Protein AF-A0A1H7DV51-F1 (afdb_monomer)

Organism: NCBI:txid667676

Sequence (164 aa):
MKMIGLLGLLASAAVQAQVALPLPAAYPTLLGVSCGGVHVASYVTGFDQNGYIHGEVYAWTRCGGSGRGGGYQSQTYQSWHTIVWDLRQNYKVLPYDNVVPDPALRAIDAHGNSILDTCTVTTDGPPACVASAYIYYIPPTMKPISDTVPVTQNVPARPVVPDR

pLDDT: mean 75.93, std 17.61, range [37.81, 96.75]

Secondary structure (DSSP, 8-state):
---------------PPEEEPP--TTHHHHTS--SS--EEEEEEEEE-TTSPEEEEEEEEEEEEP--TTS---EEEEEEEEEEEE-TTS-EEE-----PPP-TT-EEE-TTS-EEEEEEE--SSSS-EEEEEEE-S---TTPPP----S---TTS-PSP---B-

Structure (mmCIF, N/CA/C/O backbone):
data_AF-A0A1H7DV51-F1
#
_entry.id   AF-A0A1H7DV51-F1
#
loop_
_atom_site.group_PDB
_atom_site.id
_atom_site.type_symbol
_atom_site.la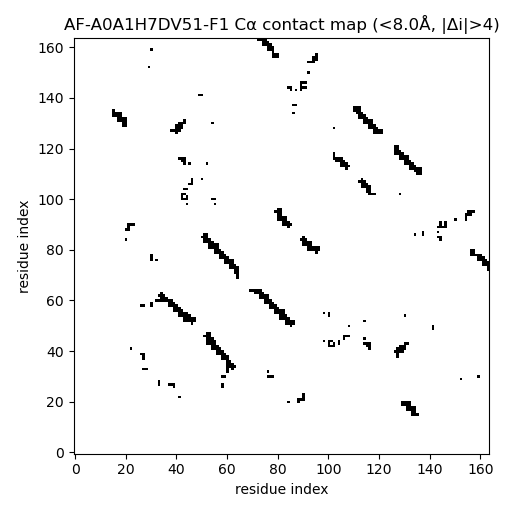bel_atom_id
_atom_site.label_alt_id
_atom_site.label_comp_id
_atom_site.label_asym_id
_atom_site.label_entity_id
_atom_site.label_seq_id
_atom_site.pdbx_PDB_ins_code
_atom_site.Cartn_x
_atom_site.Cartn_y
_atom_site.Cartn_z
_atom_site.occupancy
_atom_site.B_iso_or_equiv
_atom_site.auth_seq_id
_atom_site.auth_comp_id
_atom_site.auth_asym_id
_atom_site.auth_atom_id
_atom_site.pdbx_PDB_model_num
ATOM 1 N N . MET A 1 1 ? -58.697 0.818 25.861 1.00 38.19 1 MET A N 1
ATOM 2 C CA . MET A 1 1 ? -57.942 1.695 24.940 1.00 38.19 1 MET A CA 1
ATOM 3 C C . MET A 1 1 ? -56.467 1.334 25.076 1.00 38.19 1 MET A C 1
ATOM 5 O O . MET A 1 1 ? -55.931 1.494 26.161 1.00 38.19 1 MET A O 1
ATOM 9 N N . LYS A 1 2 ? -55.847 0.733 24.052 1.00 41.09 2 LYS A N 1
ATOM 10 C CA . LYS A 1 2 ? -54.413 0.389 24.040 1.00 41.09 2 LYS A CA 1
ATOM 11 C C . LYS A 1 2 ? -53.765 1.170 22.897 1.00 41.09 2 LYS A C 1
ATOM 13 O O . LYS A 1 2 ? -54.066 0.893 21.742 1.00 41.09 2 LYS A O 1
ATOM 18 N N . MET A 1 3 ? -52.938 2.161 23.226 1.00 42.81 3 MET A N 1
ATOM 19 C CA . MET A 1 3 ? -52.063 2.831 22.262 1.00 42.81 3 MET A CA 1
ATOM 20 C C . MET A 1 3 ? -50.799 1.986 22.106 1.00 42.81 3 MET A C 1
ATOM 22 O O . MET A 1 3 ? -50.063 1.789 23.069 1.00 42.81 3 MET A O 1
ATOM 26 N N . ILE A 1 4 ? -50.574 1.466 20.903 1.00 57.66 4 ILE A N 1
ATOM 27 C CA . ILE A 1 4 ? -49.306 0.858 20.501 1.00 57.66 4 ILE A CA 1
ATOM 28 C C . ILE A 1 4 ? -48.505 1.983 19.848 1.00 57.66 4 ILE A C 1
ATOM 30 O O . ILE A 1 4 ? -48.832 2.431 18.752 1.00 57.66 4 ILE A O 1
ATOM 34 N N . GLY A 1 5 ? -47.513 2.495 20.576 1.00 48.84 5 GLY A N 1
ATOM 35 C CA . GLY A 1 5 ? -46.566 3.481 20.069 1.00 48.84 5 GLY A CA 1
ATOM 36 C C . GLY A 1 5 ? -45.576 2.807 19.127 1.00 48.84 5 GLY A C 1
ATOM 37 O O . GLY A 1 5 ? -44.777 1.976 19.552 1.00 48.84 5 GLY A O 1
ATOM 38 N N . LEU A 1 6 ? -45.647 3.160 17.846 1.00 55.16 6 LEU A N 1
ATOM 39 C CA . LEU A 1 6 ? -44.676 2.764 16.835 1.00 55.16 6 LEU A CA 1
ATOM 40 C C . LEU A 1 6 ? -43.456 3.697 16.960 1.00 55.16 6 LEU A C 1
ATOM 42 O O . LEU A 1 6 ? -43.483 4.823 16.467 1.00 55.16 6 LEU A O 1
ATOM 46 N N . LEU A 1 7 ? -42.396 3.262 17.649 1.00 53.38 7 LEU A N 1
ATOM 47 C CA . LEU A 1 7 ? -41.088 3.918 17.545 1.00 53.38 7 LEU A CA 1
ATOM 48 C C . LEU A 1 7 ? -40.446 3.498 16.218 1.00 53.38 7 LEU A C 1
ATOM 50 O O . LEU A 1 7 ? -39.926 2.392 16.087 1.00 53.38 7 LEU A O 1
ATOM 54 N N . GLY A 1 8 ? -40.497 4.387 15.228 1.00 51.91 8 GLY A N 1
ATOM 55 C CA . GLY A 1 8 ? -39.709 4.264 14.009 1.00 51.91 8 GLY A CA 1
ATOM 56 C C . GLY A 1 8 ? -38.237 4.538 14.308 1.00 51.91 8 GLY A C 1
ATOM 57 O O . GLY A 1 8 ? -37.853 5.687 14.513 1.00 51.91 8 GLY A O 1
ATOM 58 N N . LEU A 1 9 ? -37.410 3.488 14.325 1.00 54.66 9 LEU A N 1
ATOM 59 C CA . LEU A 1 9 ? -35.960 3.631 14.220 1.00 54.66 9 LEU A CA 1
ATOM 60 C C . LEU A 1 9 ? -35.627 4.099 12.798 1.00 54.66 9 LEU A C 1
ATOM 62 O O . LEU A 1 9 ? -35.625 3.311 11.854 1.00 54.66 9 LEU A O 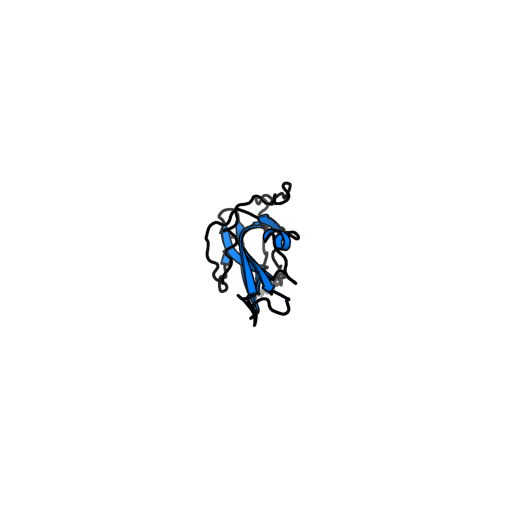1
ATOM 66 N N . LEU A 1 10 ? -35.340 5.388 12.643 1.00 50.69 10 LEU A N 1
ATOM 67 C CA . LEU A 1 10 ? -34.649 5.902 11.466 1.00 50.69 10 LEU A CA 1
ATOM 68 C C . LEU A 1 10 ? -33.162 5.564 11.619 1.00 50.69 10 LEU A C 1
ATOM 70 O O . LEU A 1 10 ? -32.430 6.244 12.334 1.00 50.69 10 LEU A O 1
ATOM 74 N N . ALA A 1 11 ? -32.724 4.479 10.981 1.00 53.84 11 ALA A N 1
ATOM 75 C CA . ALA A 1 11 ? -31.307 4.182 10.827 1.00 53.84 11 ALA A CA 1
ATOM 76 C C . ALA A 1 11 ? -30.730 5.113 9.751 1.00 53.84 11 ALA A C 1
ATOM 78 O O . ALA A 1 11 ? -30.874 4.869 8.555 1.00 53.84 11 ALA A O 1
ATOM 79 N N . SER A 1 12 ? -30.101 6.207 10.174 1.00 49.53 12 SER A N 1
ATOM 80 C CA . SER A 1 12 ? -29.280 7.028 9.287 1.00 49.53 12 SER A CA 1
ATOM 81 C C . SER A 1 12 ? -28.044 6.221 8.889 1.00 49.53 12 SER A C 1
ATOM 83 O O . SER A 1 12 ? -27.131 6.051 9.695 1.00 49.53 12 SER A O 1
ATOM 85 N N . ALA A 1 13 ? -28.008 5.705 7.661 1.00 54.31 13 ALA A N 1
ATOM 86 C CA . ALA A 1 13 ? -26.785 5.154 7.091 1.00 54.31 13 ALA A CA 1
ATOM 87 C C . ALA A 1 13 ? -25.810 6.316 6.852 1.00 54.31 13 ALA A C 1
ATOM 89 O O . ALA A 1 13 ? -26.034 7.157 5.980 1.00 54.31 13 ALA A O 1
ATOM 90 N N . ALA A 1 14 ? -24.755 6.403 7.661 1.00 54.12 14 ALA A N 1
ATOM 91 C CA . ALA A 1 14 ? -23.649 7.301 7.373 1.00 54.12 14 ALA A CA 1
ATOM 92 C C . ALA A 1 14 ? -22.986 6.819 6.075 1.00 54.12 14 ALA A C 1
ATOM 94 O O . ALA A 1 14 ? -22.462 5.713 6.017 1.00 54.12 14 ALA A O 1
ATOM 95 N N . VAL A 1 15 ? -23.049 7.624 5.014 1.00 51.84 15 VAL A N 1
ATOM 96 C CA . VAL A 1 15 ? -22.283 7.367 3.791 1.00 51.84 15 VAL A CA 1
ATOM 97 C C . VAL A 1 15 ? -20.829 7.705 4.107 1.00 51.84 15 VAL A C 1
ATOM 99 O O . VAL A 1 15 ? -20.468 8.880 4.173 1.00 51.84 15 VAL A O 1
ATOM 102 N N . GLN A 1 16 ? -19.999 6.693 4.367 1.00 64.75 16 GLN A N 1
ATOM 103 C CA . GLN A 1 16 ? -18.559 6.896 4.519 1.00 64.75 16 GLN A CA 1
ATOM 104 C C . GLN A 1 16 ? -17.892 7.114 3.161 1.00 64.75 16 GLN A C 1
ATOM 106 O O . GLN A 1 16 ? -18.121 6.375 2.203 1.00 64.75 16 GLN A O 1
ATOM 111 N N . ALA A 1 17 ? -17.022 8.121 3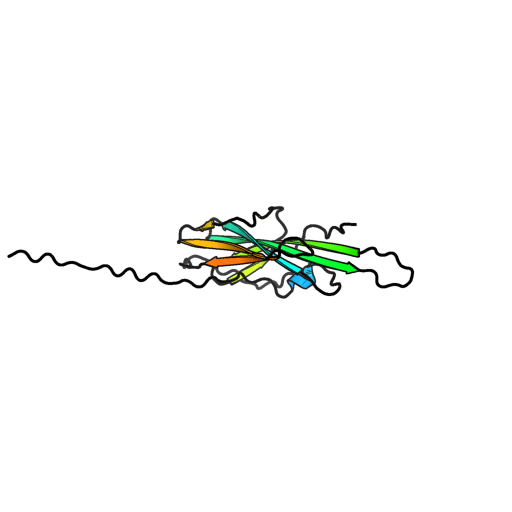.105 1.00 76.31 17 ALA A N 1
ATOM 112 C CA . ALA A 1 17 ? -16.176 8.356 1.950 1.00 76.31 17 ALA A CA 1
ATOM 113 C C . ALA A 1 17 ? -15.081 7.284 1.880 1.00 76.31 17 ALA A C 1
ATOM 115 O O . ALA A 1 17 ? -14.361 7.051 2.853 1.00 76.31 17 ALA A O 1
ATOM 116 N N . GLN A 1 18 ? -14.945 6.661 0.711 1.00 87.06 18 GLN A N 1
ATOM 117 C CA . GLN A 1 18 ? -13.759 5.888 0.369 1.00 87.06 18 GLN A CA 1
ATOM 118 C C . GLN A 1 18 ? -12.546 6.820 0.392 1.00 87.06 18 GLN A C 1
ATOM 120 O O . GLN A 1 18 ? -12.570 7.886 -0.227 1.00 87.06 18 GLN A O 1
ATOM 125 N N . VAL A 1 19 ? -11.478 6.410 1.070 1.00 91.19 19 VAL A N 1
ATOM 126 C CA . VAL A 1 19 ? -10.201 7.122 1.065 1.00 91.19 19 VAL A CA 1
ATOM 127 C C . VAL A 1 19 ? -9.147 6.290 0.350 1.00 91.19 19 VAL A C 1
ATOM 129 O O . VAL A 1 19 ? -9.002 5.098 0.617 1.00 91.19 19 VAL A O 1
ATOM 132 N N . ALA A 1 20 ? -8.409 6.917 -0.563 1.00 92.56 20 ALA A N 1
ATOM 133 C CA . ALA A 1 20 ? -7.214 6.311 -1.135 1.00 92.56 20 ALA A CA 1
ATOM 134 C C . ALA A 1 20 ? -6.104 6.301 -0.077 1.00 92.56 20 ALA A C 1
ATOM 136 O O . ALA A 1 20 ? -5.905 7.299 0.623 1.00 92.56 20 ALA A O 1
ATOM 137 N N . LEU A 1 21 ? -5.388 5.185 0.046 1.00 92.12 21 LEU A N 1
ATOM 138 C CA . LEU A 1 21 ? -4.271 5.087 0.977 1.00 92.12 21 LEU A CA 1
ATOM 139 C C . LEU A 1 21 ? -3.050 5.818 0.397 1.00 92.12 21 LEU A C 1
ATOM 141 O O . LEU A 1 21 ? -2.710 5.616 -0.773 1.00 92.12 21 LEU A O 1
ATOM 145 N N . PRO A 1 22 ? -2.397 6.697 1.174 1.00 89.94 22 PRO A N 1
ATOM 146 C CA . PRO A 1 22 ? -1.328 7.536 0.654 1.00 89.94 22 PRO A CA 1
ATOM 147 C C . PRO A 1 22 ? -0.076 6.732 0.330 1.00 89.94 22 PRO A C 1
ATOM 149 O O . PRO A 1 22 ? 0.260 5.761 1.001 1.00 89.94 22 PRO A O 1
ATOM 152 N N . LEU A 1 23 ? 0.658 7.189 -0.678 1.00 84.19 23 LEU A N 1
ATOM 153 C CA . LEU A 1 23 ? 1.943 6.624 -1.063 1.00 84.19 23 LEU A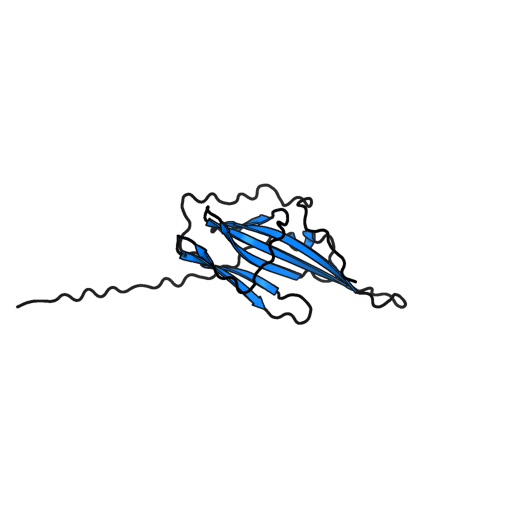 CA 1
ATOM 154 C C . LEU A 1 23 ? 3.069 7.627 -0.816 1.00 84.19 23 LEU A C 1
ATOM 156 O O . LEU A 1 23 ? 2.830 8.839 -0.858 1.00 84.19 23 LEU A O 1
ATOM 160 N N . PRO A 1 24 ? 4.310 7.154 -0.614 1.00 74.75 24 PRO A N 1
ATOM 161 C CA . PRO A 1 24 ? 5.446 8.049 -0.506 1.00 74.75 24 PRO A CA 1
ATOM 162 C C . PRO A 1 24 ? 5.617 8.884 -1.771 1.00 74.75 24 PRO A C 1
ATOM 164 O O . PRO A 1 24 ? 5.755 8.343 -2.866 1.00 74.75 24 PRO A O 1
ATOM 167 N N . ALA A 1 25 ? 5.701 10.209 -1.622 1.00 68.69 25 ALA A N 1
ATOM 168 C CA . ALA A 1 25 ? 5.969 11.108 -2.749 1.00 68.69 25 ALA A CA 1
ATOM 169 C C . ALA A 1 25 ? 7.299 10.773 -3.456 1.00 68.69 25 ALA A C 1
ATOM 171 O O . ALA A 1 25 ? 7.447 10.990 -4.656 1.00 68.69 25 ALA A O 1
ATOM 172 N N . ALA A 1 26 ? 8.253 10.201 -2.715 1.00 65.19 26 ALA A N 1
ATOM 173 C CA . ALA A 1 26 ? 9.543 9.751 -3.223 1.00 65.19 26 ALA A CA 1
ATOM 174 C C . ALA A 1 26 ? 9.524 8.330 -3.819 1.00 65.19 26 ALA A C 1
ATOM 176 O O . ALA A 1 26 ? 10.556 7.892 -4.323 1.00 65.19 26 ALA A O 1
ATOM 177 N N . TYR A 1 27 ? 8.403 7.596 -3.809 1.00 66.00 27 TYR A N 1
ATOM 178 C CA . TYR A 1 27 ? 8.356 6.221 -4.328 1.00 66.00 27 TYR A CA 1
ATOM 179 C C . TYR A 1 27 ? 8.837 6.095 -5.788 1.00 66.00 27 TYR A C 1
ATOM 181 O O . TYR A 1 27 ? 9.601 5.176 -6.081 1.00 66.00 27 TYR A O 1
ATOM 189 N N . PRO A 1 28 ? 8.545 7.053 -6.695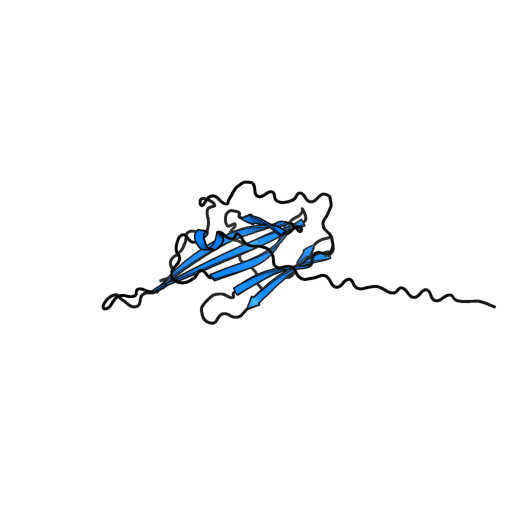 1.00 60.00 28 PRO A N 1
ATOM 190 C CA . PRO A 1 28 ? 9.141 7.063 -8.030 1.00 60.00 28 PRO A CA 1
ATOM 191 C C . PRO A 1 28 ? 10.676 7.073 -8.043 1.00 60.00 28 PRO A C 1
ATOM 193 O O . PRO A 1 28 ? 11.291 6.523 -8.950 1.00 60.00 28 PRO A O 1
ATOM 196 N N . THR A 1 29 ? 11.312 7.664 -7.030 1.00 63.41 29 THR A N 1
ATOM 197 C CA . THR A 1 29 ? 12.777 7.676 -6.896 1.00 63.41 29 THR A CA 1
ATOM 198 C C . THR A 1 29 ? 13.344 6.399 -6.269 1.00 63.41 29 THR A C 1
ATOM 200 O O . THR A 1 29 ? 14.541 6.158 -6.408 1.00 63.41 29 THR A O 1
ATOM 203 N N . LEU A 1 30 ? 12.515 5.547 -5.643 1.00 64.25 30 LEU A N 1
ATOM 204 C CA . LEU A 1 30 ? 12.955 4.268 -5.061 1.00 64.25 30 LEU A CA 1
ATOM 205 C C . LEU A 1 30 ? 13.357 3.236 -6.120 1.00 64.25 30 LEU A C 1
ATOM 207 O O . LEU A 1 30 ? 14.189 2.379 -5.845 1.00 64.25 30 LEU A O 1
ATOM 211 N N . LEU A 1 31 ? 12.837 3.347 -7.346 1.00 72.00 31 LEU A N 1
ATOM 212 C CA . LEU A 1 31 ? 13.302 2.533 -8.474 1.00 72.00 31 LEU A CA 1
ATOM 213 C C . LEU A 1 31 ? 14.757 2.826 -8.869 1.00 72.00 31 LEU A C 1
ATOM 215 O O . LEU A 1 31 ? 15.360 2.031 -9.586 1.00 72.00 31 LEU A O 1
ATOM 219 N N . GLY A 1 32 ? 15.307 3.979 -8.470 1.00 70.75 32 GLY A N 1
ATOM 220 C CA . GLY A 1 32 ? 16.659 4.416 -8.835 1.00 70.75 32 GLY A CA 1
ATOM 221 C C . GLY A 1 32 ? 16.849 4.759 -10.320 1.00 70.75 32 GLY A C 1
ATOM 222 O O . GLY A 1 32 ? 17.933 5.184 -10.711 1.00 70.75 32 GLY A O 1
ATOM 223 N N . VAL A 1 33 ? 15.811 4.600 -11.149 1.00 73.12 33 VAL A N 1
ATOM 224 C CA . VAL A 1 33 ? 15.811 4.838 -12.598 1.00 73.12 33 VAL A CA 1
ATOM 225 C C . VAL A 1 33 ? 14.464 5.447 -12.997 1.00 73.12 33 VAL A C 1
ATOM 227 O O . VAL A 1 33 ? 13.420 5.019 -12.510 1.00 73.12 33 VAL A O 1
ATOM 230 N N . SER A 1 34 ? 14.473 6.442 -13.888 1.00 72.62 34 SER A N 1
ATOM 231 C CA . SER A 1 34 ? 13.262 7.039 -14.467 1.00 72.62 34 SER A CA 1
ATOM 232 C C . SER A 1 34 ? 13.475 7.295 -15.955 1.00 72.62 34 SER A C 1
ATOM 234 O O . SER A 1 34 ? 14.390 8.028 -16.331 1.00 72.62 34 SER A O 1
ATOM 236 N N . CYS A 1 35 ? 12.644 6.687 -16.804 1.00 75.19 35 CYS A N 1
ATOM 237 C CA . CYS A 1 35 ? 12.829 6.692 -18.257 1.00 75.19 35 CYS A CA 1
ATOM 238 C C . CYS A 1 35 ? 11.611 7.205 -19.032 1.00 75.19 35 CYS A C 1
ATOM 240 O O . CYS A 1 35 ? 11.185 6.609 -20.016 1.00 75.19 35 CYS A O 1
ATOM 242 N N . GLY A 1 36 ? 11.056 8.334 -18.590 1.00 68.88 36 GLY A N 1
ATOM 243 C CA . GLY A 1 36 ? 9.873 8.952 -19.206 1.00 68.88 36 GLY A CA 1
ATOM 244 C C . GLY A 1 36 ? 8.590 8.792 -18.390 1.00 68.88 36 GLY A C 1
ATOM 245 O O . GLY A 1 36 ? 7.549 9.302 -18.789 1.00 68.88 36 GLY A O 1
ATOM 246 N N . GLY A 1 37 ? 8.675 8.142 -17.229 1.00 78.12 37 GLY A N 1
ATOM 247 C CA . GLY A 1 37 ? 7.580 8.003 -16.276 1.00 78.12 37 GLY A CA 1
ATOM 248 C C . GLY A 1 37 ? 7.775 6.777 -15.393 1.00 78.12 37 GLY A C 1
ATOM 249 O O . GLY A 1 37 ? 8.267 5.747 -15.855 1.00 78.12 37 GLY A O 1
ATOM 250 N N . VAL A 1 38 ? 7.412 6.895 -14.118 1.00 80.81 38 VAL A N 1
ATOM 251 C CA . VAL A 1 38 ? 7.299 5.749 -13.216 1.00 80.81 38 VAL A CA 1
ATOM 252 C C . VAL A 1 38 ? 5.824 5.487 -12.987 1.00 80.81 38 VAL A C 1
ATOM 254 O O . VAL A 1 38 ? 5.079 6.383 -12.591 1.00 80.81 38 VAL A O 1
ATOM 257 N N . HIS A 1 39 ? 5.424 4.248 -13.212 1.00 84.00 39 HIS A N 1
ATOM 258 C CA . HIS A 1 39 ? 4.101 3.758 -12.887 1.00 84.00 39 HIS A CA 1
ATOM 259 C C . HIS A 1 39 ? 4.152 3.135 -11.500 1.00 84.00 39 HIS A C 1
ATOM 261 O O . HIS A 1 39 ? 5.048 2.342 -11.219 1.00 84.00 39 HIS A O 1
ATOM 267 N N . VAL A 1 40 ? 3.200 3.497 -10.646 1.00 85.25 40 VAL A N 1
ATOM 268 C CA . VAL A 1 40 ? 3.089 2.976 -9.282 1.00 85.25 40 VAL A CA 1
ATOM 269 C C . VAL A 1 40 ? 1.693 2.395 -9.098 1.00 85.25 40 VAL A C 1
ATOM 271 O O . VAL A 1 40 ? 0.710 3.007 -9.512 1.00 85.25 40 VAL A O 1
ATOM 274 N N . ALA A 1 41 ? 1.621 1.224 -8.482 1.00 89.06 41 ALA A N 1
ATOM 275 C CA . ALA A 1 41 ? 0.394 0.576 -8.049 1.00 89.06 41 ALA A CA 1
ATOM 276 C C . ALA A 1 41 ? 0.501 0.250 -6.558 1.00 89.06 41 ALA A C 1
ATOM 278 O O . ALA A 1 41 ? 1.586 -0.064 -6.065 1.00 89.06 41 ALA A O 1
ATOM 279 N N . SER A 1 42 ? -0.622 0.314 -5.854 1.00 91.44 42 SER A N 1
ATOM 280 C CA . SER A 1 42 ? -0.732 -0.095 -4.460 1.00 91.44 42 SER A CA 1
ATOM 281 C C . SER A 1 42 ? -1.823 -1.135 -4.291 1.00 91.44 42 SER A C 1
ATOM 283 O O . SER A 1 42 ? -2.862 -1.073 -4.950 1.00 91.44 42 SER A O 1
ATOM 285 N N . TYR A 1 43 ? -1.551 -2.078 -3.398 1.00 93.62 43 TYR A N 1
ATOM 286 C CA . TYR A 1 43 ? -2.402 -3.217 -3.106 1.00 93.62 43 TYR A CA 1
ATOM 287 C C . TYR A 1 43 ? -2.543 -3.376 -1.605 1.00 93.62 43 TYR A C 1
ATOM 289 O O . TYR A 1 43 ? -1.557 -3.225 -0.882 1.00 93.62 43 TYR A O 1
ATOM 297 N N . VAL A 1 44 ? -3.733 -3.719 -1.131 1.00 95.75 44 VAL A N 1
ATOM 298 C CA . VAL A 1 44 ? -3.926 -4.146 0.256 1.00 95.75 44 VAL A CA 1
ATOM 299 C C . VAL A 1 44 ? -3.717 -5.652 0.399 1.00 95.75 44 VAL A C 1
ATOM 301 O O . VAL A 1 44 ? -4.075 -6.429 -0.480 1.00 95.75 44 VAL A O 1
ATOM 304 N N . THR A 1 45 ? -3.155 -6.082 1.527 1.00 95.62 45 THR A N 1
ATOM 305 C CA . THR A 1 45 ? -2.946 -7.507 1.850 1.00 95.62 45 THR A CA 1
ATOM 306 C C . THR A 1 45 ? -3.680 -7.941 3.116 1.00 95.62 45 THR A C 1
ATOM 308 O O . THR A 1 45 ? -3.875 -9.135 3.334 1.00 95.62 45 THR A O 1
ATOM 311 N N . GLY A 1 46 ? -4.163 -6.996 3.927 1.00 95.94 46 GLY A N 1
ATOM 312 C CA . GLY A 1 46 ? -4.996 -7.298 5.088 1.00 95.94 46 GLY A CA 1
ATOM 313 C C . GLY A 1 46 ? -4.911 -6.249 6.188 1.00 95.94 46 GLY A C 1
ATOM 314 O O . GLY A 1 46 ? -4.301 -5.194 6.030 1.00 95.94 46 GLY A O 1
ATOM 315 N N . PHE A 1 47 ? -5.519 -6.578 7.324 1.00 95.25 47 PHE A N 1
ATOM 316 C CA . PHE A 1 47 ? -5.299 -5.887 8.591 1.00 95.25 47 PHE A CA 1
ATOM 317 C C . PHE A 1 47 ? -4.416 -6.743 9.496 1.00 95.25 47 PHE A C 1
ATOM 319 O O . PHE A 1 47 ? -4.547 -7.970 9.504 1.00 95.25 47 PHE A O 1
ATOM 326 N N . ASP A 1 48 ? -3.562 -6.112 10.297 1.00 92.12 48 ASP A N 1
ATOM 327 C CA . ASP A 1 48 ? -2.883 -6.806 11.389 1.00 92.12 48 ASP A CA 1
ATOM 328 C C . ASP A 1 48 ? -3.712 -6.833 12.680 1.00 92.12 48 ASP A C 1
ATOM 330 O O . ASP A 1 48 ? -4.802 -6.269 12.785 1.00 92.12 48 ASP A O 1
ATOM 334 N N . GLN A 1 49 ? -3.168 -7.499 13.700 1.00 88.38 49 GLN A N 1
ATOM 335 C CA . GLN A 1 49 ? -3.815 -7.651 15.007 1.00 88.38 49 GLN A CA 1
ATOM 336 C C . GLN A 1 49 ? -4.033 -6.319 15.745 1.00 88.38 49 GLN A C 1
ATOM 338 O O . GLN A 1 49 ? -4.854 -6.262 16.657 1.00 88.38 49 GLN A O 1
ATOM 343 N N . ASN A 1 50 ? -3.308 -5.261 15.374 1.00 88.62 50 ASN A N 1
ATOM 344 C CA . ASN A 1 50 ? -3.440 -3.927 15.956 1.00 88.62 50 ASN A CA 1
ATOM 345 C C . ASN A 1 50 ? -4.354 -3.012 15.119 1.00 88.62 50 ASN A C 1
ATOM 347 O O . ASN A 1 50 ? -4.568 -1.859 15.498 1.00 88.62 50 ASN A O 1
ATOM 351 N N . GLY A 1 51 ? -4.886 -3.509 13.996 1.00 90.19 51 GLY A N 1
ATOM 352 C CA . GLY A 1 51 ? -5.750 -2.764 13.084 1.00 90.19 51 GLY A CA 1
ATOM 353 C C . GLY A 1 51 ? -5.003 -1.875 12.088 1.00 90.19 51 GLY A C 1
ATOM 354 O O . GLY A 1 51 ? -5.639 -1.036 11.451 1.00 90.19 51 GLY A O 1
ATOM 355 N N . TYR A 1 52 ? -3.679 -2.018 11.933 1.00 93.81 52 TYR A N 1
ATOM 356 C CA . TYR A 1 52 ? -2.976 -1.374 10.817 1.00 93.81 52 TYR A CA 1
ATOM 357 C C . TYR A 1 52 ? -3.285 -2.108 9.517 1.00 93.81 52 TYR A C 1
ATOM 359 O O . TYR A 1 52 ? -3.440 -3.330 9.500 1.00 93.81 52 TYR A O 1
ATOM 367 N N . ILE A 1 53 ? -3.347 -1.358 8.423 1.00 95.81 53 ILE A N 1
ATOM 368 C CA . ILE A 1 53 ? -3.542 -1.908 7.085 1.00 95.81 53 ILE A CA 1
ATOM 369 C C . ILE A 1 53 ? -2.169 -2.277 6.536 1.00 95.81 53 ILE A C 1
ATOM 371 O O . ILE A 1 53 ? -1.275 -1.434 6.498 1.00 95.81 53 ILE A O 1
ATOM 375 N N . HIS A 1 54 ? -2.010 -3.514 6.089 1.00 95.25 54 HIS A N 1
ATOM 376 C CA . HIS A 1 54 ? -0.828 -3.975 5.369 1.00 95.25 54 HIS A CA 1
ATOM 377 C C . HIS A 1 54 ? -1.100 -3.981 3.875 1.00 95.25 54 HIS A C 1
ATOM 379 O O . HIS A 1 54 ? -2.239 -4.153 3.424 1.00 95.25 54 HIS A O 1
ATOM 385 N N . GLY A 1 55 ? -0.038 -3.797 3.107 1.00 94.25 55 GLY A N 1
ATOM 386 C CA . GLY A 1 55 ? -0.105 -3.896 1.669 1.00 94.25 55 GLY A CA 1
ATOM 387 C C . GLY A 1 55 ? 1.247 -3.881 1.001 1.00 94.25 55 GLY A C 1
ATOM 388 O O . GLY A 1 55 ? 2.296 -3.822 1.637 1.00 94.25 55 GLY A O 1
ATOM 389 N N . GLU A 1 56 ? 1.179 -3.887 -0.317 1.00 91.44 56 GLU A N 1
ATOM 390 C CA . GLU A 1 56 ? 2.328 -3.912 -1.197 1.00 91.44 56 GLU A CA 1
ATOM 391 C C . GLU A 1 56 ? 2.241 -2.761 -2.181 1.00 91.44 56 GLU A C 1
ATOM 393 O O . GLU A 1 56 ? 1.175 -2.414 -2.698 1.00 91.44 56 GLU A O 1
ATOM 398 N N . VAL A 1 57 ? 3.391 -2.171 -2.466 1.00 89.25 57 VAL A N 1
ATOM 399 C CA . VAL A 1 57 ? 3.537 -1.164 -3.504 1.00 89.25 57 VAL A CA 1
ATOM 400 C C . VAL A 1 57 ? 4.450 -1.733 -4.569 1.00 89.25 57 VAL A C 1
ATOM 402 O O . VAL A 1 57 ? 5.509 -2.292 -4.282 1.00 89.25 57 VAL A O 1
ATOM 405 N N . TYR A 1 58 ? 4.016 -1.579 -5.808 1.00 86.56 58 TYR A N 1
ATOM 406 C CA . TYR A 1 58 ? 4.753 -1.963 -6.990 1.00 86.56 58 TYR A CA 1
ATOM 407 C C . TYR A 1 58 ? 5.057 -0.720 -7.800 1.00 86.56 58 TYR A C 1
ATOM 409 O O . TYR A 1 58 ? 4.158 0.077 -8.072 1.00 86.56 58 TYR A O 1
ATOM 417 N N . ALA A 1 59 ? 6.301 -0.565 -8.230 1.00 85.50 59 ALA A N 1
ATOM 418 C CA . ALA A 1 59 ? 6.641 0.450 -9.208 1.00 85.50 59 ALA A CA 1
ATOM 419 C C . ALA A 1 59 ? 7.417 -0.141 -10.368 1.00 85.50 59 ALA A C 1
ATOM 421 O O . ALA A 1 59 ? 8.220 -1.056 -10.191 1.00 85.50 59 ALA A O 1
ATOM 422 N N . TRP A 1 60 ? 7.206 0.429 -11.551 1.00 83.12 60 TRP A N 1
ATOM 423 C CA . TRP A 1 60 ? 7.983 0.094 -12.731 1.00 83.12 60 TRP A CA 1
ATOM 424 C C . TRP A 1 60 ? 8.171 1.279 -13.675 1.00 83.12 60 TRP A C 1
ATOM 426 O O . TRP A 1 60 ? 7.390 2.231 -13.702 1.00 83.12 60 TRP A O 1
ATOM 436 N N . THR A 1 61 ? 9.230 1.212 -14.470 1.00 82.56 61 THR A N 1
ATOM 437 C CA . THR A 1 61 ? 9.496 2.126 -15.580 1.00 82.56 61 THR A CA 1
ATOM 438 C C . THR A 1 61 ? 10.107 1.345 -16.733 1.00 82.56 61 THR A C 1
ATOM 440 O O . THR A 1 61 ? 10.797 0.344 -16.526 1.00 82.56 61 THR A O 1
ATOM 443 N N . ARG A 1 62 ? 9.858 1.794 -17.961 1.00 82.12 62 ARG A N 1
ATOM 444 C CA . ARG A 1 62 ? 10.395 1.172 -19.167 1.00 82.12 62 ARG A CA 1
ATOM 445 C C . ARG A 1 62 ? 11.316 2.148 -19.876 1.00 82.12 62 ARG A C 1
ATOM 447 O O . ARG A 1 62 ? 10.901 3.220 -20.298 1.00 82.12 62 ARG A O 1
ATOM 454 N N . CYS A 1 63 ? 12.573 1.756 -20.018 1.00 80.00 63 CYS A N 1
ATOM 455 C CA . CYS A 1 63 ? 13.602 2.528 -20.694 1.00 80.00 63 CYS A CA 1
ATOM 456 C C . CYS A 1 63 ? 13.758 2.025 -22.127 1.00 80.00 63 CYS A C 1
ATOM 458 O O . CYS A 1 63 ? 13.967 0.833 -22.340 1.00 80.00 63 CYS A O 1
ATOM 460 N N . GLY A 1 64 ? 13.632 2.906 -23.120 1.00 74.69 64 GLY A N 1
ATOM 461 C CA . GLY A 1 64 ? 13.914 2.596 -24.525 1.00 74.69 64 GLY A CA 1
ATOM 462 C C . GLY A 1 64 ? 15.262 3.168 -24.969 1.00 74.69 64 GLY A C 1
ATOM 463 O O . GLY A 1 64 ? 15.591 4.301 -24.622 1.00 74.69 64 GLY A O 1
ATOM 464 N N . GLY A 1 65 ? 16.038 2.413 -25.752 1.00 63.66 65 GLY A N 1
ATOM 465 C CA . GLY A 1 65 ? 17.229 2.935 -26.430 1.00 63.66 65 GLY A CA 1
ATOM 466 C C . GLY A 1 65 ? 16.849 3.814 -27.630 1.00 63.66 65 GLY A C 1
ATOM 467 O O . GLY A 1 65 ? 16.189 3.346 -28.552 1.00 63.66 65 GLY A O 1
ATOM 468 N N . SER A 1 66 ? 17.256 5.087 -27.641 1.00 54.66 66 SER A N 1
ATOM 469 C CA . SER A 1 66 ? 16.855 6.086 -28.653 1.00 54.66 66 SER A CA 1
ATOM 470 C C . SER A 1 66 ? 17.872 6.318 -29.794 1.00 54.66 66 SER A C 1
ATOM 472 O O . SER A 1 66 ? 17.834 7.352 -30.462 1.00 54.66 66 SER A O 1
ATOM 474 N N . GLY A 1 67 ? 18.799 5.389 -30.057 1.00 50.91 67 GLY A N 1
ATOM 475 C CA . GLY A 1 67 ? 19.920 5.612 -30.989 1.00 50.91 67 GLY A CA 1
ATOM 476 C C . GLY A 1 67 ? 19.718 5.098 -32.424 1.00 50.91 67 GLY A C 1
ATOM 477 O O . GLY A 1 67 ? 19.357 3.941 -32.629 1.00 50.91 67 GLY A O 1
ATOM 478 N N . ARG A 1 68 ? 20.068 5.910 -33.442 1.00 51.25 68 ARG A N 1
ATOM 479 C CA . ARG A 1 68 ? 20.233 5.463 -34.846 1.00 51.25 68 ARG A CA 1
ATOM 480 C C . ARG A 1 68 ? 21.364 4.427 -34.930 1.00 51.25 68 ARG A C 1
ATOM 482 O O . ARG A 1 68 ? 22.534 4.791 -34.922 1.00 51.25 68 ARG A O 1
ATOM 489 N N . GLY A 1 69 ? 20.992 3.150 -35.003 1.00 58.94 69 GLY A N 1
ATOM 490 C CA . GLY A 1 69 ? 21.903 1.999 -35.075 1.00 58.94 69 GLY A CA 1
ATOM 491 C C . GLY A 1 69 ? 22.018 1.183 -33.780 1.00 58.94 69 GLY A C 1
ATOM 492 O O . GLY A 1 69 ? 22.633 0.122 -33.797 1.00 58.94 69 GLY A O 1
ATOM 493 N N . GLY A 1 70 ? 21.417 1.637 -32.675 1.00 44.72 70 GLY A N 1
ATOM 494 C CA . GLY A 1 70 ? 21.388 0.916 -31.399 1.00 44.72 70 GLY A CA 1
ATOM 495 C C . GLY A 1 70 ? 20.089 0.130 -31.271 1.00 44.72 70 GLY A C 1
ATOM 496 O O . GLY A 1 70 ? 19.019 0.706 -31.426 1.00 44.72 70 GLY A O 1
ATOM 497 N N . GLY A 1 71 ? 20.187 -1.181 -31.048 1.00 51.19 71 GLY A N 1
ATOM 498 C CA . GLY A 1 71 ? 19.060 -2.113 -31.074 1.00 51.19 71 GLY A CA 1
ATOM 499 C C . GLY A 1 71 ? 17.840 -1.644 -30.277 1.00 51.19 71 GLY A C 1
ATOM 500 O O . GLY A 1 71 ? 17.977 -1.038 -29.218 1.00 51.19 71 GLY A O 1
ATOM 501 N N . TYR A 1 72 ? 16.658 -1.981 -30.800 1.00 55.31 72 TYR A N 1
ATOM 502 C CA . TYR A 1 72 ? 15.302 -1.782 -30.260 1.00 55.31 72 TYR A CA 1
ATOM 503 C C . TYR A 1 72 ? 15.055 -2.449 -28.889 1.00 55.31 72 TYR A C 1
ATOM 505 O O . TYR A 1 72 ? 13.966 -2.946 -28.609 1.00 55.31 72 TYR A O 1
ATOM 513 N N . GLN A 1 73 ? 16.067 -2.535 -28.035 1.00 64.75 73 GLN A N 1
ATOM 514 C CA . GLN A 1 73 ? 15.965 -3.162 -26.736 1.00 64.75 73 GLN A CA 1
ATOM 515 C C . GLN A 1 73 ? 15.415 -2.142 -25.756 1.00 64.75 73 GLN A C 1
ATOM 517 O O . GLN A 1 73 ? 15.967 -1.059 -25.547 1.00 64.75 73 GLN A O 1
ATOM 522 N N . SER A 1 74 ? 14.271 -2.500 -25.198 1.00 74.38 74 SER A N 1
ATOM 523 C CA . SER A 1 74 ? 13.664 -1.775 -24.111 1.00 74.38 74 SER A CA 1
ATOM 524 C C . SER A 1 74 ? 13.813 -2.599 -22.847 1.00 74.38 74 SER A C 1
ATOM 526 O O . SER A 1 74 ? 13.575 -3.801 -22.876 1.00 74.38 74 SER A O 1
ATOM 528 N N . GLN A 1 75 ? 14.228 -1.952 -21.765 1.00 79.31 75 GLN A N 1
ATOM 529 C CA . GLN A 1 75 ? 14.466 -2.589 -20.481 1.00 79.31 75 GLN A CA 1
ATOM 530 C C . GLN A 1 75 ? 13.419 -2.106 -19.486 1.00 79.31 75 GLN A C 1
ATOM 532 O O . GLN A 1 75 ? 13.238 -0.898 -19.309 1.00 79.31 75 GLN A O 1
ATOM 537 N N . THR A 1 76 ? 12.731 -3.046 -18.848 1.00 81.75 76 THR A N 1
ATOM 538 C CA . THR A 1 76 ? 11.785 -2.744 -17.773 1.00 81.75 76 THR A CA 1
ATOM 539 C C . THR A 1 76 ? 12.501 -2.864 -16.437 1.00 81.75 76 THR A C 1
ATOM 541 O O . THR A 1 76 ? 13.088 -3.899 -16.132 1.00 81.75 76 THR A O 1
ATOM 544 N N . TYR A 1 77 ? 12.447 -1.801 -15.643 1.00 80.88 77 TYR A N 1
ATOM 545 C CA . TYR A 1 77 ? 12.903 -1.775 -14.258 1.00 80.88 77 TYR A CA 1
ATOM 546 C C . TYR A 1 77 ? 11.672 -1.826 -13.370 1.00 80.88 77 TYR A C 1
ATOM 548 O O . TYR A 1 77 ? 10.744 -1.047 -13.577 1.00 80.88 77 TYR A O 1
ATOM 556 N N . GLN A 1 78 ? 11.660 -2.727 -12.395 1.00 83.50 78 GLN A N 1
ATOM 557 C CA . GLN A 1 78 ? 10.523 -2.921 -11.504 1.00 83.50 78 GLN A CA 1
ATOM 558 C C . GLN A 1 78 ? 10.979 -3.235 -10.079 1.00 83.50 78 GLN A C 1
ATOM 560 O O . GLN A 1 78 ? 12.041 -3.829 -9.883 1.00 83.50 78 GLN A O 1
ATOM 565 N N . SER A 1 79 ? 10.178 -2.840 -9.094 1.00 84.62 79 SER A N 1
ATOM 566 C CA . SER A 1 79 ? 10.456 -3.043 -7.673 1.00 84.62 79 SER A CA 1
ATOM 567 C C . SER A 1 79 ? 9.167 -3.234 -6.880 1.00 84.62 79 SER A C 1
ATOM 569 O O . SER A 1 79 ? 8.125 -2.680 -7.235 1.00 84.62 79 SER A O 1
ATOM 571 N N . TRP A 1 80 ? 9.275 -3.995 -5.793 1.00 86.19 80 TRP A N 1
ATOM 572 C CA . TRP A 1 80 ? 8.221 -4.217 -4.809 1.00 86.19 80 TRP A CA 1
ATOM 573 C C . TRP A 1 80 ? 8.691 -3.776 -3.427 1.00 86.19 80 TRP A C 1
ATOM 575 O O . TRP A 1 80 ? 9.859 -3.981 -3.075 1.00 86.19 80 TRP A O 1
ATOM 585 N N . HIS A 1 81 ? 7.774 -3.206 -2.649 1.00 86.75 81 HIS A N 1
ATOM 586 C CA . HIS A 1 81 ? 7.980 -2.898 -1.241 1.00 86.75 81 HIS A CA 1
ATOM 587 C C . HIS A 1 81 ? 6.704 -3.113 -0.437 1.00 86.75 81 HIS A C 1
ATOM 589 O O . HIS A 1 81 ? 5.641 -2.629 -0.830 1.00 86.75 81 HIS A O 1
ATOM 595 N N . THR A 1 82 ? 6.871 -3.675 0.754 1.00 90.81 82 THR A N 1
ATOM 596 C CA . THR A 1 82 ? 5.808 -3.759 1.748 1.00 90.81 82 THR A CA 1
ATOM 597 C C . THR A 1 82 ? 5.562 -2.381 2.351 1.00 90.81 82 THR A C 1
ATOM 599 O O . THR A 1 82 ? 6.484 -1.585 2.563 1.00 90.81 82 THR A O 1
ATOM 602 N N . ILE A 1 83 ? 4.306 -2.069 2.631 1.00 91.25 83 ILE A N 1
ATOM 603 C CA . ILE A 1 83 ? 3.881 -0.810 3.231 1.00 91.25 83 ILE A CA 1
ATOM 604 C C . ILE A 1 83 ? 2.821 -1.085 4.292 1.00 91.25 83 ILE A C 1
ATOM 606 O O . ILE A 1 83 ? 1.998 -1.992 4.175 1.00 91.25 83 ILE A O 1
ATOM 610 N N . VAL A 1 84 ? 2.851 -0.280 5.344 1.00 93.56 84 VAL A N 1
ATOM 611 C CA . VAL A 1 84 ? 1.848 -0.310 6.403 1.00 93.56 84 VAL A CA 1
ATOM 612 C C . VAL A 1 84 ? 1.225 1.068 6.508 1.00 93.56 84 VAL A C 1
ATOM 614 O O . VAL A 1 84 ? 1.948 2.065 6.544 1.00 93.56 84 VAL A O 1
ATOM 617 N N . TRP A 1 85 ? -0.099 1.118 6.586 1.00 93.94 85 TRP A N 1
ATOM 618 C CA . TRP A 1 85 ? -0.870 2.328 6.839 1.00 93.94 85 TRP A CA 1
ATOM 619 C C . TRP A 1 85 ? -1.586 2.250 8.176 1.00 93.94 85 TRP A C 1
ATOM 621 O O . TRP A 1 85 ? -2.011 1.184 8.625 1.00 93.94 85 TRP A O 1
ATOM 631 N N . ASP A 1 86 ? -1.784 3.406 8.793 1.00 92.50 86 ASP A N 1
ATOM 632 C CA . ASP A 1 86 ? -2.774 3.546 9.849 1.00 92.50 86 ASP A CA 1
ATOM 633 C C . ASP A 1 86 ? -4.101 4.092 9.305 1.00 92.50 86 ASP A C 1
ATOM 635 O O . ASP A 1 86 ? -4.207 4.602 8.187 1.00 92.50 86 ASP A O 1
ATOM 639 N N . LEU A 1 87 ? -5.140 4.020 10.137 1.00 91.38 87 LEU A N 1
ATOM 640 C CA . LEU A 1 87 ? -6.468 4.546 9.810 1.00 91.38 87 LEU A CA 1
ATOM 641 C C . LEU A 1 87 ? -6.525 6.087 9.808 1.00 91.38 87 LEU A C 1
ATOM 643 O O . LEU A 1 87 ? -7.583 6.677 9.6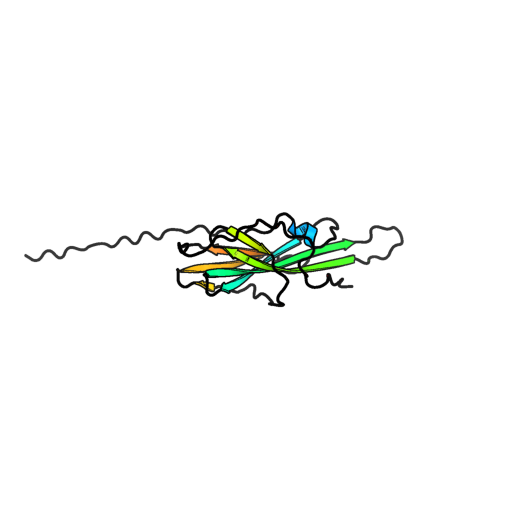07 1.00 91.38 87 LEU A O 1
ATOM 647 N N . ARG A 1 88 ? -5.400 6.762 10.059 1.00 90.06 88 ARG A N 1
ATOM 648 C CA . ARG A 1 88 ? -5.244 8.220 9.992 1.00 90.06 88 ARG A CA 1
ATOM 649 C C . ARG A 1 88 ? -4.458 8.644 8.752 1.00 90.06 88 ARG A C 1
ATOM 651 O O . ARG A 1 88 ? -4.077 9.807 8.669 1.00 90.06 88 ARG A O 1
ATOM 658 N N . GLN A 1 89 ? -4.259 7.730 7.798 1.00 86.00 89 GLN A N 1
ATOM 659 C CA . GLN A 1 89 ? -3.555 7.975 6.540 1.00 86.00 89 GLN A CA 1
ATOM 660 C C . GLN A 1 89 ? -2.070 8.328 6.727 1.00 86.00 89 GLN A C 1
ATOM 662 O O . GLN A 1 89 ? -1.461 8.945 5.859 1.00 86.00 89 GLN A O 1
ATOM 667 N N . ASN A 1 90 ? -1.447 7.919 7.829 1.00 89.94 90 ASN A N 1
ATOM 668 C CA . ASN A 1 90 ? 0.009 7.854 7.884 1.00 89.94 90 ASN A CA 1
ATOM 669 C C . ASN A 1 90 ? 0.459 6.506 7.325 1.00 89.94 90 ASN A C 1
ATOM 671 O O . ASN A 1 90 ? -0.279 5.519 7.383 1.00 89.94 90 ASN A O 1
ATOM 675 N N . TYR A 1 91 ? 1.674 6.458 6.791 1.00 90.38 91 TYR A N 1
ATOM 676 C CA . TYR A 1 91 ? 2.234 5.249 6.203 1.00 90.38 91 TYR A CA 1
ATOM 677 C C . TYR A 1 91 ? 3.683 5.049 6.626 1.00 90.38 91 TYR A C 1
ATOM 679 O O . TYR A 1 91 ? 4.352 5.976 7.075 1.00 90.38 91 TYR A O 1
ATOM 687 N N . LYS A 1 92 ? 4.172 3.823 6.455 1.00 88.19 92 LYS A N 1
ATOM 688 C CA . LYS A 1 92 ? 5.586 3.475 6.565 1.00 88.19 92 LYS A CA 1
ATOM 689 C C . LYS A 1 92 ? 5.926 2.381 5.567 1.00 88.19 92 LYS A C 1
ATOM 691 O O . LYS A 1 92 ? 5.276 1.340 5.542 1.00 88.19 92 LYS A O 1
ATOM 696 N N . VAL A 1 93 ? 6.973 2.608 4.780 1.00 86.19 93 VAL A N 1
ATOM 697 C CA . VAL A 1 93 ? 7.529 1.593 3.877 1.00 86.19 93 VAL A CA 1
ATOM 698 C C . VAL A 1 93 ? 8.462 0.676 4.658 1.00 86.19 93 VAL A C 1
ATOM 700 O O . VAL A 1 93 ? 9.268 1.132 5.474 1.00 86.19 93 VAL A O 1
ATOM 703 N N . LEU A 1 94 ? 8.353 -0.617 4.396 1.00 85.25 94 LEU A N 1
ATOM 704 C CA . LEU A 1 94 ? 9.134 -1.686 4.996 1.00 85.25 94 LEU A CA 1
ATOM 705 C C . LEU A 1 94 ? 9.908 -2.452 3.908 1.00 85.25 94 LEU A C 1
ATOM 707 O O . LEU A 1 94 ? 9.628 -2.302 2.714 1.00 85.25 94 LEU A O 1
ATOM 711 N N . PRO A 1 95 ? 10.918 -3.252 4.297 1.00 82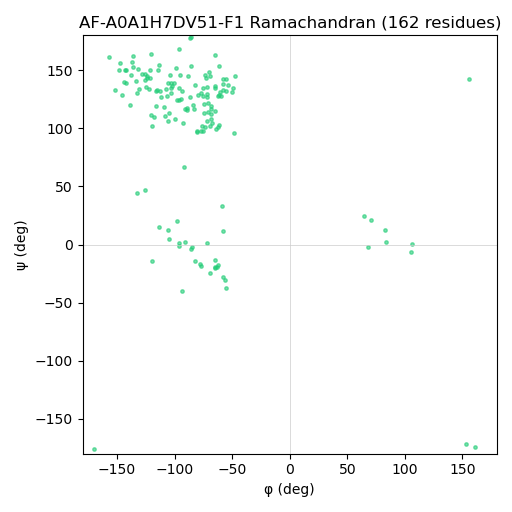.75 95 PRO A N 1
ATOM 712 C CA . PRO A 1 95 ? 11.523 -4.219 3.389 1.00 82.75 95 PRO A CA 1
ATOM 713 C C . PRO A 1 95 ? 10.459 -5.150 2.813 1.00 82.75 95 PRO A C 1
ATOM 715 O O . PRO A 1 95 ? 9.543 -5.532 3.537 1.00 82.75 95 PRO A O 1
ATOM 718 N N . TYR A 1 96 ? 10.598 -5.509 1.537 1.00 84.12 96 TYR A N 1
ATOM 719 C CA . TYR A 1 96 ? 9.652 -6.408 0.877 1.00 84.12 96 TYR A CA 1
ATOM 720 C C . TYR A 1 96 ? 9.642 -7.784 1.550 1.00 84.12 96 TYR A C 1
ATOM 722 O O . TYR A 1 96 ? 10.695 -8.410 1.705 1.00 84.12 96 TYR A O 1
ATOM 730 N N . ASP A 1 97 ? 8.461 -8.263 1.927 1.00 84.75 97 ASP A N 1
ATOM 731 C CA . ASP A 1 97 ? 8.268 -9.509 2.675 1.00 84.75 97 ASP A CA 1
ATOM 732 C C . ASP A 1 97 ? 7.935 -10.734 1.792 1.00 84.75 97 ASP A C 1
ATOM 734 O O . ASP A 1 97 ? 7.837 -11.852 2.297 1.00 84.75 97 ASP A O 1
ATOM 738 N N . ASN A 1 98 ? 7.877 -10.558 0.466 1.00 84.38 98 ASN A N 1
ATOM 739 C CA . ASN A 1 98 ? 7.491 -11.567 -0.533 1.00 84.38 98 ASN A CA 1
ATOM 740 C C . ASN A 1 98 ? 6.008 -11.965 -0.542 1.00 84.38 98 ASN A C 1
ATOM 742 O O . ASN A 1 98 ? 5.671 -13.016 -1.099 1.00 84.38 98 ASN A O 1
ATOM 746 N N . VAL A 1 99 ? 5.114 -11.137 -0.001 1.00 87.56 99 VAL A N 1
ATOM 747 C CA . VAL A 1 99 ? 3.673 -11.327 -0.180 1.00 87.5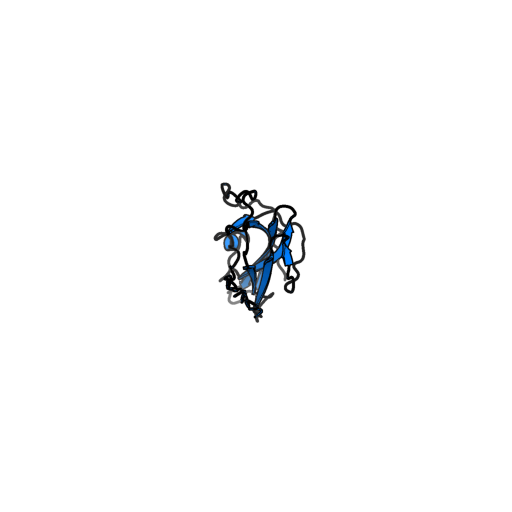6 99 VAL A CA 1
ATOM 748 C C . VAL A 1 99 ? 3.270 -10.990 -1.617 1.00 87.56 99 VAL A C 1
ATOM 750 O O . VAL A 1 99 ? 3.559 -9.917 -2.138 1.00 87.56 99 VAL A O 1
ATOM 753 N N . VAL A 1 100 ? 2.579 -11.926 -2.272 1.00 87.12 100 VAL A N 1
ATOM 754 C CA . VAL A 1 100 ? 1.964 -11.703 -3.587 1.00 87.12 100 VAL A CA 1
ATOM 755 C C . VAL A 1 100 ? 0.551 -11.158 -3.366 1.00 87.12 100 VAL A C 1
ATOM 757 O O . VAL A 1 100 ? -0.264 -11.876 -2.781 1.00 87.12 100 VAL A O 1
ATOM 760 N N . PRO A 1 101 ? 0.230 -9.932 -3.814 1.00 88.56 101 PRO A N 1
ATOM 761 C CA . PRO A 1 101 ? -1.098 -9.368 -3.601 1.00 88.56 101 PRO A CA 1
ATOM 762 C C . PRO A 1 101 ? -2.176 -10.083 -4.412 1.00 88.56 101 PRO A C 1
ATOM 764 O O . PRO A 1 101 ? -1.946 -10.472 -5.558 1.00 88.56 101 PRO A O 1
ATOM 767 N N . ASP A 1 102 ? -3.372 -10.184 -3.835 1.00 89.88 102 ASP A N 1
ATOM 768 C CA . ASP A 1 102 ? -4.595 -10.553 -4.546 1.00 89.88 102 ASP A CA 1
ATOM 769 C C . ASP A 1 102 ? -5.396 -9.275 -4.856 1.00 89.88 102 ASP A C 1
ATOM 771 O O . ASP A 1 102 ? -5.996 -8.706 -3.945 1.00 89.88 102 ASP A O 1
ATOM 775 N N . PRO A 1 103 ? -5.463 -8.814 -6.120 1.00 86.50 103 PRO A N 1
ATOM 776 C CA . PRO A 1 103 ? -6.205 -7.602 -6.483 1.00 86.50 103 PRO A CA 1
ATOM 777 C C . PRO A 1 103 ? -7.719 -7.681 -6.206 1.00 86.50 103 PRO A C 1
ATOM 779 O O . PRO A 1 103 ? -8.416 -6.660 -6.179 1.00 86.50 103 PRO A O 1
ATOM 782 N N . ALA A 1 104 ? -8.261 -8.890 -6.031 1.00 90.44 104 ALA A N 1
ATOM 783 C CA . ALA A 1 104 ? -9.654 -9.103 -5.658 1.00 90.44 104 ALA A CA 1
ATOM 784 C C . ALA A 1 104 ? -9.876 -9.059 -4.137 1.00 90.44 104 ALA A C 1
ATOM 786 O O . ALA A 1 104 ? -11.031 -9.108 -3.704 1.00 90.44 104 ALA A O 1
ATOM 787 N N . LEU A 1 105 ? -8.814 -8.925 -3.330 1.00 92.69 105 LEU A N 1
ATOM 788 C CA . LEU A 1 105 ? -8.905 -8.931 -1.876 1.00 92.69 105 LEU A CA 1
ATOM 789 C C . LEU A 1 105 ? -9.879 -7.859 -1.390 1.00 92.69 105 LEU A C 1
ATOM 791 O O . LEU A 1 105 ? -9.837 -6.689 -1.784 1.00 92.69 105 LEU A O 1
ATOM 795 N N . ARG A 1 106 ? -10.757 -8.279 -0.486 1.00 94.50 106 ARG A N 1
ATOM 796 C CA . ARG A 1 106 ? -11.598 -7.416 0.336 1.00 94.50 106 ARG A CA 1
ATOM 797 C C . ARG A 1 106 ? -11.477 -7.925 1.763 1.00 94.50 106 ARG A C 1
ATOM 799 O O . ARG A 1 106 ? -11.636 -9.122 1.993 1.00 94.50 106 ARG A O 1
ATOM 806 N N . ALA A 1 107 ? -11.206 -7.039 2.711 1.00 95.69 107 ALA A N 1
ATOM 807 C CA . ALA A 1 107 ? -11.120 -7.410 4.121 1.00 95.69 107 ALA A CA 1
ATOM 808 C C . ALA A 1 107 ? -11.839 -6.386 4.996 1.00 95.69 107 ALA A C 1
ATOM 810 O O . ALA A 1 107 ? -11.961 -5.222 4.616 1.00 95.69 107 ALA A O 1
ATOM 811 N N . ILE A 1 108 ? -12.323 -6.843 6.152 1.00 95.38 108 ILE A N 1
ATOM 812 C CA . ILE A 1 108 ? -13.015 -6.033 7.157 1.00 95.38 108 ILE A CA 1
ATOM 813 C C . ILE A 1 108 ? -12.385 -6.336 8.520 1.00 95.38 108 ILE A C 1
ATOM 815 O O . ILE A 1 108 ? -12.162 -7.505 8.836 1.00 95.38 108 ILE A O 1
ATOM 819 N N . ASP A 1 109 ? -12.085 -5.308 9.309 1.00 94.06 109 ASP A N 1
ATOM 820 C CA . ASP A 1 109 ? -11.562 -5.462 10.669 1.00 94.06 109 ASP A CA 1
ATOM 821 C C . ASP A 1 109 ? -12.678 -5.640 11.722 1.00 94.06 109 ASP A C 1
ATOM 823 O O . ASP A 1 109 ? -13.875 -5.595 11.432 1.00 94.06 109 ASP A O 1
ATOM 827 N N . ALA A 1 110 ? -12.290 -5.823 12.987 1.00 91.00 110 ALA A N 1
ATOM 828 C CA . ALA A 1 110 ? -13.230 -5.987 14.102 1.00 91.00 110 ALA A CA 1
ATOM 829 C C . ALA A 1 110 ? -14.096 -4.742 14.390 1.00 91.00 110 ALA A C 1
ATOM 831 O O . ALA A 1 110 ? -15.072 -4.824 15.136 1.00 91.00 110 ALA A O 1
ATOM 832 N N . HIS A 1 111 ? -13.742 -3.591 13.821 1.00 90.75 111 HIS A N 1
ATOM 833 C CA . HIS A 1 111 ? -14.428 -2.316 13.988 1.00 90.75 111 HIS A CA 1
ATOM 834 C C . HIS A 1 111 ? -15.270 -1.927 12.763 1.00 90.75 111 HIS A C 1
ATOM 836 O O . HIS A 1 111 ? -15.867 -0.849 12.749 1.00 90.75 111 HIS A O 1
ATOM 842 N N . GLY A 1 112 ? -15.355 -2.805 11.759 1.00 91.44 112 GLY A N 1
ATOM 843 C CA . GLY A 1 112 ? -16.108 -2.585 10.528 1.00 91.44 112 GLY A CA 1
ATOM 844 C C . GLY A 1 112 ? -15.355 -1.789 9.462 1.00 91.44 112 GLY A C 1
ATOM 845 O O . GLY A 1 112 ? -15.922 -1.550 8.399 1.00 91.44 112 GLY A O 1
ATOM 846 N N . ASN A 1 113 ? -14.096 -1.400 9.694 1.00 93.88 113 ASN A N 1
ATOM 847 C CA . ASN A 1 113 ? -13.263 -0.774 8.667 1.00 93.88 113 ASN A CA 1
ATOM 848 C C . ASN A 1 113 ? -12.999 -1.774 7.552 1.00 93.88 113 ASN A C 1
ATOM 850 O O . ASN A 1 113 ? -12.646 -2.915 7.829 1.00 93.88 113 ASN A O 1
ATOM 854 N N . SER A 1 114 ? -13.137 -1.350 6.298 1.00 95.44 114 SER A N 1
ATOM 855 C CA . SER A 1 114 ? -12.952 -2.243 5.154 1.00 95.44 114 SER A CA 1
ATOM 856 C C . SER A 1 114 ? -11.906 -1.726 4.188 1.00 95.44 114 SER A C 1
ATOM 858 O O . SER A 1 114 ? -11.842 -0.522 3.945 1.00 95.44 114 SER A O 1
ATOM 860 N N . ILE A 1 115 ? -11.152 -2.632 3.580 1.00 96.75 115 ILE A N 1
ATOM 861 C CA . ILE A 1 115 ? -10.120 -2.329 2.587 1.00 96.75 115 ILE A CA 1
ATOM 862 C C . ILE A 1 115 ? -10.406 -3.024 1.263 1.00 96.75 115 ILE A C 1
ATOM 864 O O . ILE A 1 115 ? -11.010 -4.102 1.224 1.00 96.75 115 ILE A O 1
ATOM 868 N N . LEU A 1 116 ? -9.968 -2.388 0.181 1.00 95.75 116 LEU A N 1
ATOM 869 C CA . LEU A 1 116 ? -10.075 -2.916 -1.168 1.00 95.75 116 LEU A CA 1
ATOM 870 C C . LEU A 1 116 ? -9.042 -2.306 -2.108 1.00 95.75 116 LEU A C 1
ATOM 872 O O . LEU A 1 116 ? -8.589 -1.181 -1.904 1.00 95.75 116 LEU A O 1
ATOM 876 N N . ASP A 1 117 ? -8.829 -2.997 -3.221 1.00 94.31 117 ASP A N 1
ATOM 877 C CA . ASP A 1 117 ? -8.132 -2.451 -4.376 1.00 94.31 117 ASP A CA 1
ATOM 878 C C . ASP A 1 117 ? -9.118 -2.068 -5.480 1.00 94.31 117 ASP A C 1
ATOM 880 O O . ASP A 1 117 ? -10.041 -2.819 -5.830 1.00 94.31 117 ASP A O 1
ATOM 884 N N . THR A 1 118 ? -8.912 -0.876 -6.041 1.00 92.44 118 THR A N 1
ATOM 885 C CA . THR A 1 118 ? -9.567 -0.438 -7.277 1.00 92.44 118 THR A CA 1
ATOM 886 C C . THR A 1 118 ? -8.543 -0.476 -8.401 1.00 92.44 118 THR A C 1
ATOM 888 O O . THR A 1 118 ? -7.644 0.359 -8.452 1.00 92.44 118 THR A O 1
ATOM 891 N N . CYS A 1 119 ? -8.669 -1.458 -9.289 1.00 89.25 119 CYS A N 1
ATOM 892 C CA . CYS A 1 119 ? -7.726 -1.680 -10.377 1.00 89.25 119 CYS A CA 1
ATOM 893 C C . CYS A 1 119 ? -8.268 -1.163 -11.703 1.00 89.25 119 CYS A C 1
ATOM 895 O O . CYS A 1 119 ? -9.425 -1.397 -12.054 1.00 89.25 119 CYS A O 1
ATOM 897 N N . THR A 1 120 ? -7.406 -0.496 -12.461 1.00 83.81 120 THR A N 1
ATOM 898 C CA . THR A 1 120 ? -7.671 -0.125 -13.851 1.00 83.81 120 THR A CA 1
ATOM 899 C C . THR A 1 120 ? -6.863 -1.019 -14.780 1.00 83.81 120 THR A C 1
ATOM 901 O O . THR A 1 120 ? -5.710 -1.356 -14.501 1.00 83.81 120 THR A O 1
ATOM 904 N N . VAL A 1 121 ? -7.491 -1.439 -15.879 1.00 69.50 121 VAL A N 1
ATOM 905 C CA . VAL A 1 121 ? -6.813 -2.231 -16.906 1.00 69.50 121 VAL A CA 1
ATOM 906 C C . VAL A 1 121 ? -5.840 -1.309 -17.632 1.00 69.50 121 VAL A C 1
ATOM 908 O O . VAL A 1 121 ? -6.244 -0.284 -18.179 1.00 69.50 121 VAL A O 1
ATOM 911 N N . THR A 1 122 ? -4.562 -1.659 -17.622 1.00 61.16 122 THR A N 1
ATOM 912 C CA . THR A 1 122 ? -3.515 -0.954 -18.360 1.00 61.16 122 THR A CA 1
ATOM 913 C C . THR A 1 122 ? -3.205 -1.733 -19.638 1.00 61.16 122 THR A C 1
ATOM 915 O O . THR A 1 122 ? -3.185 -2.961 -19.642 1.00 61.16 122 THR A O 1
ATOM 918 N N . THR A 1 123 ? -2.999 -1.030 -20.755 1.00 54.41 123 THR A N 1
ATOM 919 C CA . THR A 1 123 ? -2.616 -1.655 -22.036 1.00 54.41 123 THR A CA 1
ATOM 920 C C . THR A 1 123 ? -1.141 -2.050 -22.085 1.00 54.41 123 THR A C 1
ATOM 922 O O . THR A 1 123 ? -0.771 -2.888 -22.899 1.00 54.41 123 THR A O 1
ATOM 925 N N . ASP A 1 124 ? -0.313 -1.485 -21.200 1.00 53.62 124 ASP A N 1
ATOM 926 C CA . ASP A 1 124 ? 1.150 -1.587 -21.247 1.00 53.62 124 ASP A CA 1
ATOM 927 C C . ASP A 1 124 ? 1.776 -1.955 -19.889 1.00 53.62 124 ASP A C 1
ATOM 929 O O . ASP A 1 124 ? 2.770 -1.362 -19.484 1.00 53.62 124 ASP A O 1
ATOM 933 N N . GLY A 1 125 ? 1.221 -2.918 -19.148 1.00 59.81 125 GLY A N 1
ATOM 934 C CA . GLY A 1 125 ? 1.853 -3.408 -17.915 1.00 59.81 125 GLY A CA 1
ATOM 935 C C . GLY A 1 125 ? 0.905 -4.151 -16.973 1.00 59.81 125 GLY A C 1
ATOM 936 O O . GLY A 1 125 ? -0.247 -4.392 -17.328 1.00 59.81 125 GLY A O 1
ATOM 937 N N . PRO A 1 126 ? 1.365 -4.527 -15.765 1.00 59.31 126 PRO A N 1
ATOM 938 C CA . PRO A 1 126 ? 0.469 -5.004 -14.716 1.00 59.31 126 PRO A CA 1
ATOM 939 C C . PRO A 1 126 ? -0.541 -3.904 -14.327 1.00 59.31 126 PRO A C 1
ATOM 941 O O . PRO A 1 126 ? -0.262 -2.711 -14.522 1.00 59.31 126 PRO A O 1
ATOM 944 N N . PRO A 1 127 ? -1.723 -4.289 -13.813 1.00 61.69 127 PRO A N 1
ATOM 945 C CA . PRO A 1 127 ? -2.815 -3.361 -13.545 1.00 61.69 127 PRO A CA 1
ATOM 946 C C . PRO A 1 127 ? -2.388 -2.245 -12.588 1.00 61.69 127 PRO A C 1
ATOM 948 O O . PRO A 1 127 ? -1.700 -2.475 -11.592 1.00 61.69 127 PRO A O 1
ATOM 951 N N . ALA A 1 128 ? -2.816 -1.018 -12.886 1.00 79.88 128 ALA A N 1
ATOM 952 C CA . ALA A 1 128 ? -2.653 0.102 -11.971 1.00 79.88 128 ALA A CA 1
ATOM 953 C C . ALA A 1 128 ? -3.774 0.024 -10.930 1.00 79.88 128 ALA A C 1
ATOM 955 O O . ALA A 1 128 ? -4.915 0.421 -11.194 1.00 79.88 128 ALA A O 1
ATOM 956 N N . CYS A 1 129 ? -3.452 -0.561 -9.778 1.00 90.12 129 CYS A N 1
ATOM 957 C CA . CYS A 1 129 ? -4.343 -0.649 -8.630 1.00 90.12 129 CYS A CA 1
ATOM 958 C C . CYS A 1 129 ? -4.087 0.488 -7.644 1.00 90.12 129 CYS A C 1
ATOM 960 O O . CYS A 1 129 ? -2.957 0.955 -7.484 1.00 90.12 129 CYS A O 1
ATOM 962 N N . VAL A 1 130 ? -5.168 0.935 -7.010 1.00 92.25 130 VAL A N 1
ATOM 963 C CA . VAL A 1 130 ? -5.144 1.900 -5.915 1.00 92.25 130 VAL A CA 1
ATOM 964 C C . VAL A 1 130 ? -5.778 1.258 -4.690 1.00 92.25 130 VAL A C 1
ATOM 966 O O . VAL A 1 130 ? -6.997 1.044 -4.647 1.00 92.25 130 VAL A O 1
ATOM 969 N N . ALA A 1 131 ? -4.942 1.004 -3.690 1.00 94.62 131 ALA A N 1
ATOM 970 C CA . ALA A 1 131 ? -5.346 0.591 -2.357 1.00 94.62 131 ALA A CA 1
ATOM 971 C C . ALA A 1 131 ? -6.218 1.672 -1.702 1.00 94.62 131 ALA A C 1
ATOM 973 O O . ALA A 1 131 ? -5.867 2.856 -1.666 1.00 94.62 131 ALA A O 1
ATOM 974 N N . SER A 1 132 ? -7.380 1.273 -1.195 1.00 95.31 132 SER A N 1
ATOM 975 C CA . SER A 1 132 ? -8.365 2.162 -0.579 1.00 95.31 132 SER A CA 1
ATOM 976 C C . SER A 1 132 ? -8.948 1.563 0.697 1.00 95.31 132 SER A C 1
ATOM 978 O O . SER A 1 132 ? -8.998 0.345 0.866 1.00 95.31 132 SER A O 1
ATOM 980 N N . ALA A 1 133 ? -9.457 2.432 1.569 1.00 95.12 133 ALA A N 1
ATOM 981 C CA . ALA A 1 133 ? -10.153 2.051 2.789 1.00 95.12 133 ALA A CA 1
ATOM 982 C C . ALA A 1 133 ? -11.478 2.810 2.958 1.00 95.12 133 ALA A C 1
ATOM 984 O O . ALA A 1 133 ? -11.621 3.957 2.535 1.00 95.12 133 ALA A O 1
ATOM 985 N N . TYR A 1 134 ? -12.432 2.176 3.631 1.00 94.12 134 TYR A N 1
ATOM 986 C CA . TYR A 1 134 ? -13.598 2.810 4.238 1.00 94.12 134 TYR A CA 1
ATOM 987 C C . TYR A 1 134 ? -13.415 2.755 5.751 1.00 94.12 134 TYR A C 1
ATOM 989 O O . TYR A 1 134 ? -13.307 1.670 6.326 1.00 94.12 134 TYR A O 1
ATOM 997 N N . ILE A 1 135 ? -13.356 3.926 6.383 1.00 91.75 135 ILE A N 1
ATOM 998 C CA . ILE A 1 135 ? -12.989 4.055 7.795 1.00 91.75 135 ILE A CA 1
ATOM 999 C C . ILE A 1 135 ? -14.233 4.428 8.600 1.00 91.75 135 ILE A C 1
ATOM 1001 O O . ILE A 1 135 ? -14.762 5.532 8.481 1.00 91.75 135 ILE A O 1
ATOM 1005 N N . TYR A 1 136 ? -14.693 3.490 9.419 1.00 89.56 136 TYR A N 1
ATOM 1006 C CA . TYR A 1 136 ? -15.846 3.619 10.305 1.00 89.56 136 TYR A CA 1
ATOM 1007 C C . TYR A 1 136 ? -15.432 4.076 11.698 1.00 89.56 136 TYR A C 1
ATOM 1009 O O . TYR A 1 136 ? -16.114 4.896 12.313 1.00 89.56 136 TYR A O 1
ATOM 1017 N N . TYR A 1 137 ? -14.314 3.553 12.198 1.00 89.19 137 TYR A N 1
ATOM 1018 C CA . TYR A 1 137 ? -13.869 3.798 13.558 1.00 89.19 137 TYR A CA 1
ATOM 1019 C C . TYR A 1 137 ? -12.352 3.707 13.664 1.00 89.19 137 TYR A C 1
ATOM 1021 O O . TYR A 1 137 ? -11.739 2.746 13.209 1.00 89.19 137 TYR A O 1
ATOM 1029 N N . ILE A 1 138 ? -11.756 4.694 14.327 1.00 89.38 138 ILE A N 1
ATOM 1030 C CA . ILE A 1 138 ? -10.332 4.698 14.656 1.00 89.38 138 ILE A CA 1
ATOM 1031 C C . ILE A 1 138 ? -10.213 4.390 16.149 1.00 89.38 138 ILE A C 1
ATOM 1033 O O . ILE A 1 138 ? -10.620 5.228 16.962 1.00 89.38 138 ILE A O 1
ATOM 1037 N N . PRO A 1 139 ? -9.653 3.231 16.540 1.00 86.31 139 PRO A N 1
ATOM 1038 C CA . PRO A 1 139 ? -9.462 2.912 17.945 1.00 86.31 139 PRO A CA 1
ATOM 1039 C C . PRO A 1 139 ? -8.605 3.977 18.641 1.00 86.31 139 PRO A C 1
ATOM 1041 O O . PRO A 1 139 ? -7.543 4.339 18.129 1.00 86.31 139 PRO A O 1
ATOM 1044 N N . PRO A 1 140 ? -8.997 4.476 19.828 1.00 85.62 140 PRO A N 1
ATOM 1045 C CA . PRO A 1 140 ? -8.203 5.456 20.570 1.00 85.62 140 PRO A CA 1
ATOM 1046 C C . PRO A 1 140 ? -6.862 4.878 21.041 1.00 85.62 140 PRO A C 1
ATOM 1048 O O . PRO A 1 140 ? -5.932 5.623 21.335 1.00 85.62 140 PRO A O 1
ATOM 1051 N N . THR A 1 141 ? -6.757 3.550 21.101 1.00 85.56 141 THR A N 1
ATOM 1052 C CA . THR A 1 141 ? -5.537 2.802 21.413 1.00 85.56 141 THR A CA 1
ATOM 1053 C C . THR A 1 141 ? -4.568 2.711 20.234 1.00 85.56 141 THR A C 1
ATOM 1055 O O . THR A 1 141 ? -3.397 2.394 20.450 1.00 85.56 141 THR A O 1
ATOM 1058 N N . MET A 1 142 ? -5.020 2.989 19.004 1.00 85.62 142 MET A N 1
ATOM 1059 C CA . MET A 1 142 ? -4.175 2.936 17.815 1.00 85.62 142 MET A CA 1
ATOM 1060 C C . MET A 1 142 ? -3.141 4.060 17.867 1.00 85.62 142 MET A C 1
ATOM 1062 O O . MET A 1 142 ? -3.480 5.247 17.881 1.00 85.62 142 MET A O 1
ATOM 1066 N N . LYS A 1 143 ? -1.860 3.687 17.875 1.00 88.31 143 LYS A N 1
ATOM 1067 C CA . LYS A 1 143 ? -0.767 4.658 17.808 1.00 88.31 143 LYS A CA 1
ATOM 1068 C C . LYS A 1 143 ? -0.580 5.100 16.356 1.00 88.31 143 LYS A C 1
ATOM 1070 O O . LYS A 1 143 ? -0.439 4.229 15.499 1.00 88.31 143 LYS A O 1
ATOM 1075 N N . PRO A 1 144 ? -0.547 6.408 16.059 1.00 86.12 144 PRO A N 1
ATOM 1076 C CA . PRO A 1 144 ? -0.234 6.862 14.714 1.00 86.12 144 PRO A CA 1
ATOM 1077 C C . PRO A 1 144 ? 1.136 6.351 14.281 1.00 86.12 144 PRO A C 1
ATOM 1079 O O . PRO A 1 144 ? 2.074 6.309 15.087 1.00 86.12 144 PRO A O 1
ATOM 1082 N N . ILE A 1 145 ? 1.260 5.997 13.009 1.00 87.62 145 ILE A N 1
ATOM 1083 C CA . ILE A 1 145 ? 2.572 5.783 12.411 1.00 87.62 145 ILE A CA 1
ATOM 1084 C C . ILE A 1 145 ? 3.245 7.159 12.343 1.00 87.62 145 ILE A C 1
ATOM 1086 O O . ILE A 1 145 ? 2.784 8.056 11.647 1.00 87.62 145 ILE A O 1
ATOM 1090 N N . SER A 1 146 ? 4.307 7.350 13.127 1.00 68.12 146 SER A N 1
ATOM 1091 C CA . SER A 1 146 ? 5.101 8.580 13.105 1.00 68.12 146 SER A CA 1
ATOM 1092 C C . SER A 1 146 ? 6.240 8.423 12.111 1.00 68.12 146 SER A C 1
ATOM 1094 O O . SER A 1 146 ? 7.141 7.606 12.312 1.00 68.12 146 SER A O 1
ATOM 1096 N N . ASP A 1 147 ? 6.215 9.248 11.074 1.00 58.09 147 ASP A N 1
ATOM 1097 C CA . ASP A 1 147 ? 7.181 9.240 9.982 1.00 58.09 147 ASP A CA 1
ATOM 1098 C C . ASP A 1 147 ? 8.336 10.215 10.292 1.00 58.09 147 ASP A C 1
ATOM 1100 O O . ASP A 1 147 ? 8.475 11.277 9.694 1.00 58.09 147 ASP A O 1
ATOM 1104 N N . THR A 1 148 ? 9.148 9.921 11.317 1.00 44.22 148 THR A N 1
ATOM 1105 C CA . TH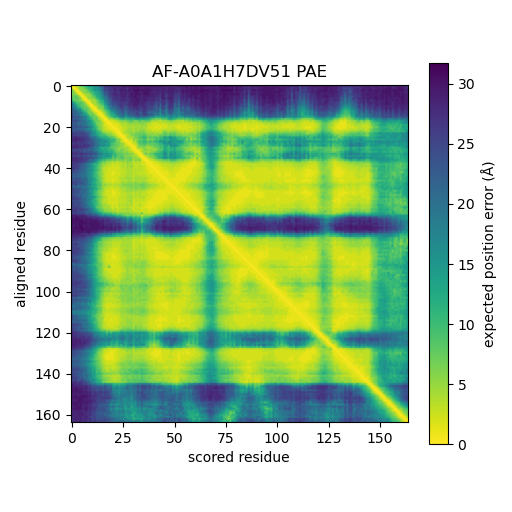R A 1 148 ? 10.358 10.725 11.619 1.00 44.22 148 THR A CA 1
ATOM 1106 C C . THR A 1 148 ? 11.615 10.219 10.924 1.00 44.22 148 THR A C 1
ATOM 1108 O O . THR A 1 148 ? 12.687 10.797 11.101 1.00 44.22 148 THR A O 1
ATOM 1111 N N . VAL A 1 149 ? 11.510 9.177 10.102 1.00 42.00 149 VAL A N 1
ATOM 1112 C CA . VAL A 1 149 ? 12.628 8.711 9.287 1.00 42.00 149 VAL A CA 1
ATOM 1113 C C . VAL A 1 149 ? 12.192 8.811 7.831 1.00 42.00 149 VAL A C 1
ATOM 1115 O O . VAL A 1 149 ? 11.438 7.944 7.394 1.00 42.00 149 VAL A O 1
ATOM 1118 N N . PRO A 1 150 ? 12.629 9.836 7.067 1.00 37.81 150 PRO A N 1
ATOM 1119 C CA . PRO A 1 150 ? 12.482 9.785 5.618 1.00 37.81 150 PRO A CA 1
ATOM 1120 C C . PRO A 1 150 ? 13.046 8.445 5.165 1.00 37.81 150 PRO A C 1
ATOM 1122 O O . PRO A 1 150 ? 14.130 8.083 5.626 1.00 37.81 150 PRO A O 1
ATOM 1125 N N . VAL A 1 151 ? 12.295 7.709 4.338 1.00 44.47 151 VAL A N 1
ATOM 1126 C CA . VAL A 1 151 ? 12.713 6.423 3.767 1.00 44.47 151 VAL A CA 1
ATOM 1127 C C . VAL A 1 151 ? 14.113 6.615 3.196 1.00 44.47 151 VAL A C 1
ATOM 1129 O O . VAL A 1 151 ? 14.299 7.148 2.103 1.00 44.47 151 VAL A O 1
ATOM 1132 N N . THR A 1 152 ? 15.126 6.253 3.979 1.00 37.91 152 THR A N 1
ATOM 1133 C CA . THR A 1 152 ? 16.490 6.204 3.498 1.00 37.91 152 THR A CA 1
ATOM 1134 C C . THR A 1 152 ? 16.483 5.113 2.445 1.00 37.91 152 THR A C 1
ATOM 1136 O O . THR A 1 152 ? 15.866 4.063 2.626 1.00 37.91 152 THR A O 1
ATOM 1139 N N . GLN A 1 153 ? 17.140 5.388 1.323 1.00 45.12 153 GLN A N 1
ATOM 1140 C CA . GLN A 1 153 ? 17.189 4.589 0.091 1.00 45.12 153 GLN A CA 1
ATOM 1141 C C . GLN A 1 153 ? 17.720 3.144 0.272 1.00 45.12 153 GLN A C 1
ATOM 1143 O O . GLN A 1 153 ? 18.011 2.464 -0.703 1.00 45.12 153 GLN A O 1
ATOM 1148 N N . ASN A 1 154 ? 17.852 2.677 1.515 1.00 39.16 154 ASN A N 1
ATOM 1149 C CA . ASN A 1 154 ? 18.446 1.419 1.936 1.00 39.16 154 ASN A CA 1
ATOM 1150 C C . ASN A 1 154 ? 17.429 0.447 2.547 1.00 39.16 154 ASN A C 1
ATOM 1152 O O . ASN A 1 154 ? 17.833 -0.508 3.206 1.00 39.16 154 ASN A O 1
ATOM 1156 N N . VAL A 1 155 ? 16.123 0.666 2.373 1.00 50.28 155 VAL A N 1
ATOM 1157 C CA . VAL A 1 155 ? 15.163 -0.417 2.607 1.00 50.28 155 VAL A CA 1
ATOM 1158 C C . VAL A 1 155 ? 15.401 -1.446 1.500 1.00 50.28 155 VAL A C 1
ATOM 1160 O O . VAL A 1 155 ? 15.239 -1.080 0.334 1.00 50.28 155 VAL A O 1
ATOM 1163 N N . PRO A 1 156 ? 15.819 -2.690 1.809 1.00 48.44 156 PRO A N 1
ATOM 1164 C CA . PRO A 1 156 ? 16.044 -3.690 0.782 1.00 48.44 156 PRO A CA 1
ATOM 1165 C C . PRO A 1 156 ? 14.712 -3.993 0.099 1.00 48.44 156 PRO A C 1
ATOM 1167 O O . PRO A 1 156 ? 13.862 -4.718 0.614 1.00 48.44 156 PRO A O 1
ATOM 1170 N N . ALA A 1 157 ? 14.528 -3.368 -1.058 1.00 52.44 157 ALA A N 1
ATOM 1171 C CA . ALA A 1 157 ? 13.567 -3.792 -2.046 1.00 52.44 157 ALA A CA 1
ATOM 1172 C C . ALA A 1 157 ? 13.986 -5.166 -2.572 1.00 52.44 157 ALA A C 1
ATOM 1174 O O . ALA A 1 157 ? 15.159 -5.555 -2.473 1.00 52.44 157 ALA A O 1
ATOM 1175 N N . ARG A 1 158 ? 13.069 -5.880 -3.226 1.00 52.91 158 ARG A N 1
ATOM 1176 C CA . ARG A 1 158 ? 13.513 -6.934 -4.144 1.00 52.91 158 ARG A CA 1
ATOM 1177 C C . ARG A 1 158 ? 14.507 -6.305 -5.140 1.00 52.91 158 ARG A C 1
ATOM 1179 O O . ARG A 1 158 ? 14.238 -5.194 -5.598 1.00 52.91 158 ARG A O 1
ATOM 1186 N N . PRO A 1 159 ? 15.642 -6.956 -5.473 1.00 54.28 159 PRO A N 1
ATOM 1187 C CA . PRO A 1 159 ? 16.572 -6.417 -6.459 1.00 54.28 159 PRO A CA 1
ATOM 1188 C C . PRO A 1 159 ? 15.810 -6.016 -7.715 1.00 54.28 159 PRO A C 1
ATOM 1190 O O . PRO A 1 159 ? 14.963 -6.783 -8.173 1.00 54.28 159 PRO A O 1
ATOM 1193 N N . VAL A 1 160 ? 16.096 -4.830 -8.253 1.00 58.34 160 VAL A N 1
ATOM 1194 C CA . VAL A 1 160 ? 15.502 -4.389 -9.513 1.00 58.34 160 VAL A CA 1
ATOM 1195 C C . VAL A 1 160 ? 15.936 -5.383 -10.585 1.00 58.34 160 VAL A C 1
ATOM 1197 O O . VAL A 1 160 ? 17.095 -5.389 -10.997 1.00 58.34 160 VAL A O 1
ATOM 1200 N N . VAL A 1 161 ? 15.032 -6.282 -10.974 1.00 54.97 161 VAL A N 1
ATOM 1201 C CA . VAL A 1 161 ? 15.321 -7.293 -11.989 1.00 54.97 161 VAL A CA 1
ATOM 1202 C C . VAL A 1 161 ? 14.979 -6.685 -13.340 1.00 54.97 161 VAL A C 1
ATOM 1204 O O . VAL A 1 161 ? 13.805 -6.393 -13.580 1.00 54.97 161 VAL A O 1
ATOM 1207 N N . PRO A 1 162 ? 15.965 -6.487 -14.224 1.00 51.44 162 PRO A N 1
ATOM 1208 C CA . PRO A 1 162 ? 15.662 -6.165 -15.599 1.00 51.44 162 PRO A CA 1
ATOM 1209 C C . PRO A 1 162 ? 15.078 -7.393 -16.295 1.00 51.44 162 PRO A C 1
ATOM 1211 O O . PRO A 1 162 ? 15.789 -8.380 -16.485 1.00 51.44 162 PRO A O 1
ATOM 1214 N N . ASP A 1 163 ? 13.812 -7.319 -16.697 1.00 54.62 163 ASP A N 1
ATOM 1215 C CA . ASP A 1 163 ? 13.271 -8.263 -17.678 1.00 54.62 163 ASP A CA 1
ATOM 1216 C C . ASP A 1 163 ? 13.798 -7.870 -19.068 1.00 54.62 163 ASP A C 1
ATOM 1218 O O . ASP A 1 163 ? 13.737 -6.693 -19.448 1.00 54.62 163 ASP A O 1
ATOM 1222 N N . ARG A 1 164 ? 14.393 -8.835 -19.780 1.00 46.91 164 ARG A N 1
ATOM 1223 C CA . ARG A 1 164 ? 14.928 -8.690 -21.146 1.00 46.91 164 ARG A CA 1
ATOM 1224 C C . ARG A 1 164 ? 14.007 -9.333 -22.166 1.00 46.91 164 ARG A C 1
ATOM 1226 O O . ARG A 1 164 ? 13.558 -10.465 -21.894 1.00 46.91 164 ARG A O 1
#

Nearest PDB structures (foldseek):
  3wz3-assembly1_A  TM=4.823E-01  e=1.647E+00  Plasmid R64
  5jql-assembly1_K  TM=3.563E-01  e=3.928E+00  Saccharomyces cerevisiae S288C
  5bka-assembly2_E  TM=4.031E-01  e=4.623E+00  Streptomyces coelicolor A3(2)
  5jql-assembly1_E  TM=2.886E-01  e=3.337E+00  Saccharomyces cerevisiae S288C

Foldseek 3Di:
DDDDDDDDPPDDDDPFDKDFQDDPPCPQCLLVDAAPDKAKAKAWDAADPLGKTKTKMKIKHKHADPDDVDDRDIWMWMWMWIKIAAPVRDIDTAARPPDDGDQQDWYADPQRKIKHWDWDDDPPDPTRITIIIGDDDHDPPRDHDDPPDDPDSPRHIPPGDIDD

Solvent-accessible surface area (backbone atoms only — not comparable to full-atom values): 10112 Å² total; per-residue (Å²): 139,84,89,83,82,81,81,79,82,80,80,79,77,80,84,70,68,76,40,74,61,72,72,66,89,61,52,64,62,72,66,77,58,76,49,90,51,65,50,69,25,33,35,43,70,44,68,51,99,80,64,34,38,34,25,42,35,38,38,36,27,55,34,69,56,89,48,98,90,49,67,92,57,55,42,38,43,37,39,42,30,24,34,39,32,38,92,81,65,32,52,48,81,44,53,43,81,82,80,80,73,51,74,82,45,68,48,67,53,100,65,65,28,32,40,34,38,53,68,43,92,49,96,85,57,78,58,46,23,44,22,29,38,36,75,73,62,75,62,91,84,55,75,78,57,78,73,86,64,76,85,60,94,75,58,58,46,51,76,69,54,69,56,123

Radius of gyration: 21.22 Å; Cα contacts (8 Å, |Δi|>4): 321; chains: 1; bounding box: 80×23×60 Å

Mean predicted aligned error: 11.18 Å